Protein AF-A0A6A6K4D3-F1 (afdb_monomer_lite)

Sequence (82 aa):
MSSFSIEDFAGNGVLKELLQKLLEDGWDDVPTLKIMSAEDMDAINMTQRQKDALEIRSYLHDRALMQYGDKLEALGNVCPSF

Structure (mmCIF, N/CA/C/O backbone):
data_AF-A0A6A6K4D3-F1
#
_entry.id   AF-A0A6A6K4D3-F1
#
loop_
_atom_site.group_PDB
_atom_site.id
_atom_site.type_symbol
_atom_site.label_atom_id
_atom_site.label_alt_id
_atom_site.label_comp_id
_atom_site.label_asym_id
_atom_site.label_entity_id
_atom_site.label_seq_id
_atom_site.pdbx_PDB_ins_code
_atom_site.Cartn_x
_atom_site.Cartn_y
_atom_site.Cartn_z
_atom_site.occupancy
_atom_site.B_iso_or_equiv
_atom_site.auth_seq_id
_atom_site.auth_comp_id
_atom_site.auth_asym_id
_atom_site.auth_atom_id
_atom_site.pdbx_PDB_model_num
ATOM 1 N N . MET A 1 1 ? 17.578 7.763 -3.565 1.00 48.28 1 MET A N 1
ATOM 2 C CA . MET A 1 1 ? 16.271 7.748 -2.884 1.00 48.28 1 MET A CA 1
ATOM 3 C C . MET A 1 1 ? 15.249 8.092 -3.945 1.00 48.28 1 MET A C 1
ATOM 5 O O . MET A 1 1 ? 15.106 9.265 -4.258 1.00 48.28 1 MET A O 1
ATOM 9 N N . SER A 1 2 ? 14.663 7.095 -4.608 1.00 50.50 2 SER A N 1
ATOM 10 C CA . SER A 1 2 ? 13.532 7.378 -5.493 1.00 50.50 2 SER A CA 1
ATOM 11 C C . SER A 1 2 ? 12.345 7.668 -4.591 1.00 50.50 2 SER A C 1
ATOM 13 O O . SER A 1 2 ? 11.881 6.777 -3.887 1.00 50.50 2 SER A O 1
ATOM 15 N N . SER A 1 3 ? 11.924 8.925 -4.538 1.00 59.41 3 SER A N 1
ATOM 16 C CA . SER A 1 3 ? 10.628 9.302 -3.987 1.00 59.41 3 SER A CA 1
ATOM 17 C C . SER A 1 3 ? 9.571 8.792 -4.963 1.00 59.41 3 SER A C 1
ATOM 19 O O . SER A 1 3 ? 9.298 9.445 -5.968 1.00 59.41 3 SER A O 1
ATOM 21 N N . PHE A 1 4 ? 9.069 7.581 -4.729 1.00 68.25 4 PHE A N 1
ATOM 22 C CA . PHE A 1 4 ? 7.919 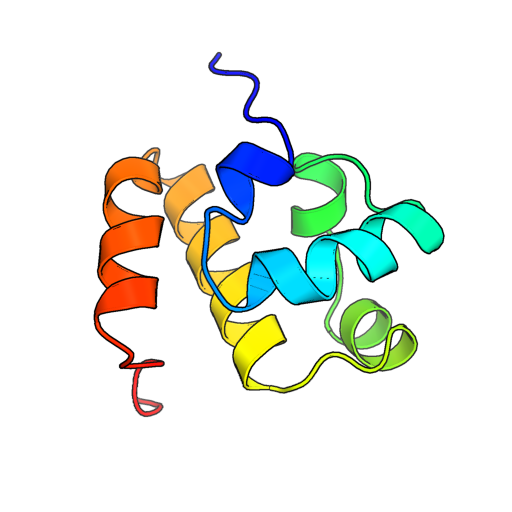7.057 -5.455 1.00 68.25 4 PHE A CA 1
ATOM 23 C C . PHE A 1 4 ? 6.669 7.780 -4.951 1.00 68.25 4 PHE A C 1
ATOM 25 O O . PHE A 1 4 ? 6.403 7.786 -3.749 1.00 68.25 4 PHE A O 1
ATOM 32 N N . SER A 1 5 ? 5.919 8.400 -5.860 1.00 82.06 5 SER A N 1
ATOM 33 C CA . SER A 1 5 ? 4.568 8.875 -5.558 1.00 82.06 5 SER A CA 1
ATOM 34 C C . SER A 1 5 ? 3.636 7.679 -5.378 1.00 82.06 5 SER A C 1
ATOM 36 O O . SER A 1 5 ? 3.873 6.618 -5.957 1.00 82.06 5 SER A O 1
ATOM 38 N N . ILE A 1 6 ? 2.539 7.850 -4.640 1.00 82.56 6 ILE A N 1
ATOM 39 C CA . ILE A 1 6 ? 1.517 6.802 -4.481 1.00 82.56 6 ILE A CA 1
ATOM 40 C C . ILE A 1 6 ? 0.950 6.314 -5.820 1.00 82.56 6 ILE A C 1
ATOM 42 O O . ILE A 1 6 ? 0.627 5.141 -5.952 1.00 82.56 6 ILE A O 1
ATOM 46 N N . GLU A 1 7 ? 0.887 7.190 -6.825 1.00 82.62 7 GLU A N 1
ATOM 47 C CA . GLU A 1 7 ? 0.440 6.869 -8.185 1.00 82.62 7 GLU A CA 1
ATOM 48 C C . GLU A 1 7 ? 1.398 5.902 -8.880 1.00 82.62 7 GLU A C 1
ATOM 50 O O . GLU A 1 7 ? 0.969 4.927 -9.493 1.00 82.62 7 GLU A O 1
ATOM 55 N N . ASP A 1 8 ? 2.701 6.133 -8.730 1.00 82.75 8 ASP A N 1
ATOM 56 C CA . ASP A 1 8 ? 3.741 5.262 -9.277 1.00 82.75 8 ASP A CA 1
ATOM 57 C C . ASP A 1 8 ? 3.823 3.946 -8.482 1.00 82.75 8 ASP A C 1
ATOM 59 O O . ASP A 1 8 ? 4.032 2.865 -9.033 1.00 82.75 8 ASP A O 1
ATOM 63 N N . PHE A 1 9 ? 3.560 4.016 -7.174 1.00 83.88 9 PHE A N 1
ATOM 64 C CA . PHE A 1 9 ? 3.497 2.850 -6.301 1.00 83.88 9 PHE A CA 1
ATOM 65 C C . PHE A 1 9 ? 2.322 1.923 -6.635 1.00 83.88 9 PHE A C 1
ATOM 67 O O . PHE A 1 9 ? 2.519 0.718 -6.790 1.00 83.88 9 PHE A O 1
ATOM 74 N N . ALA A 1 10 ? 1.120 2.481 -6.778 1.00 81.62 10 ALA A N 1
ATOM 75 C CA . ALA A 1 10 ? -0.093 1.754 -7.135 1.00 81.62 10 ALA A CA 1
ATOM 76 C C . ALA A 1 10 ? -0.091 1.268 -8.593 1.00 81.62 10 ALA A C 1
ATOM 78 O O . ALA A 1 10 ? -0.731 0.266 -8.910 1.00 81.62 10 ALA A O 1
ATOM 79 N N . GLY A 1 11 ? 0.618 1.968 -9.481 1.00 81.56 11 GLY A N 1
ATOM 80 C CA . GLY A 1 11 ? 0.679 1.645 -10.901 1.00 81.56 11 GLY A CA 1
ATOM 81 C C . GLY A 1 11 ? -0.688 1.748 -11.585 1.00 81.56 11 GLY A C 1
ATOM 82 O O . GLY A 1 11 ? -1.518 2.595 -11.260 1.00 81.56 11 GLY A O 1
ATOM 83 N N . ASN A 1 12 ? -0.926 0.883 -12.572 1.00 78.62 12 ASN A N 1
ATOM 84 C CA . ASN A 1 12 ? -2.165 0.866 -13.365 1.00 78.62 12 ASN A CA 1
ATOM 85 C C . ASN A 1 12 ? -3.126 -0.290 -13.016 1.00 78.62 12 ASN A C 1
ATOM 87 O O . ASN A 1 12 ? -4.044 -0.555 -13.791 1.00 78.62 12 ASN A O 1
ATOM 91 N N . GLY A 1 13 ? -2.923 -0.985 -11.893 1.00 76.56 13 GLY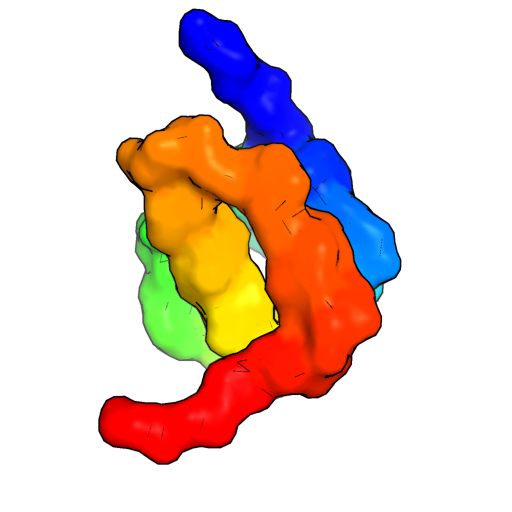 A N 1
ATOM 92 C CA . GLY A 1 13 ? -3.743 -2.128 -11.481 1.00 76.56 13 GLY A CA 1
ATOM 93 C C . GLY A 1 13 ? -4.880 -1.791 -10.510 1.00 76.56 13 GLY A C 1
ATOM 94 O O . GLY A 1 13 ? -5.363 -0.664 -10.434 1.00 76.56 13 GLY A O 1
ATOM 95 N N . VAL A 1 14 ? -5.299 -2.792 -9.729 1.00 80.50 14 VAL A N 1
ATOM 96 C CA . VAL A 1 14 ? -6.424 -2.707 -8.770 1.00 80.50 14 VAL A CA 1
ATOM 97 C C . VAL A 1 14 ? -6.211 -1.683 -7.652 1.00 80.50 14 VAL A C 1
ATOM 99 O O . VAL A 1 14 ? -7.176 -1.189 -7.068 1.00 80.50 14 VAL A O 1
ATOM 102 N N . LEU A 1 15 ? -4.954 -1.343 -7.359 1.00 80.44 15 LEU A N 1
ATOM 103 C CA . LEU A 1 15 ? -4.612 -0.295 -6.404 1.00 80.44 15 LEU A CA 1
ATOM 104 C C . LEU A 1 15 ? -4.928 1.096 -6.940 1.00 80.44 15 LEU A C 1
ATOM 106 O O . LEU A 1 15 ? -5.260 1.962 -6.145 1.00 80.44 15 LEU A O 1
ATOM 110 N N . LYS A 1 16 ? -4.896 1.311 -8.262 1.00 83.94 16 LYS A N 1
ATOM 111 C CA . LYS A 1 16 ? -5.228 2.606 -8.870 1.00 83.94 16 LYS A CA 1
ATOM 112 C C . LYS A 1 16 ? -6.679 3.005 -8.616 1.00 83.94 16 LYS A C 1
ATOM 114 O O . LYS A 1 16 ? -6.961 4.169 -8.361 1.00 83.94 16 LYS A O 1
ATOM 119 N N . GLU A 1 17 ? -7.589 2.035 -8.660 1.00 83.38 17 GLU A N 1
ATOM 120 C CA . GLU A 1 17 ? -9.005 2.256 -8.343 1.00 83.38 17 GLU A CA 1
ATOM 121 C C . GLU A 1 17 ? -9.210 2.566 -6.855 1.00 83.38 17 GLU A C 1
ATOM 123 O O . GLU A 1 17 ? -10.070 3.366 -6.497 1.00 83.38 17 GLU A O 1
ATOM 128 N N . LEU A 1 18 ? -8.394 1.964 -5.985 1.00 84.50 18 LEU A N 1
ATOM 129 C CA . LEU A 1 18 ? -8.417 2.229 -4.548 1.00 84.50 18 LEU A CA 1
ATOM 130 C C . LEU A 1 18 ? -7.729 3.553 -4.177 1.00 84.50 18 LEU A C 1
ATOM 132 O O . LEU A 1 18 ? -8.064 4.161 -3.165 1.00 84.50 18 LEU A O 1
ATOM 136 N N . LEU A 1 19 ? -6.787 4.012 -4.997 1.00 84.94 19 LEU A N 1
ATOM 137 C CA . LEU A 1 19 ? -5.929 5.168 -4.747 1.00 84.94 19 LEU A CA 1
ATOM 138 C C . LEU A 1 19 ? -6.731 6.431 -4.439 1.00 84.94 19 LEU A C 1
ATOM 140 O O . LEU A 1 19 ? -6.389 7.173 -3.527 1.00 84.94 19 LEU A O 1
ATOM 144 N N . GLN A 1 20 ? -7.843 6.634 -5.146 1.00 85.50 20 GLN A N 1
ATOM 145 C CA . GLN A 1 20 ? -8.729 7.765 -4.888 1.00 85.50 20 GLN A CA 1
ATOM 146 C C . GLN A 1 20 ? -9.302 7.727 -3.463 1.00 85.50 20 GLN A C 1
ATOM 148 O O . GLN A 1 20 ? -9.311 8.748 -2.787 1.00 85.50 20 GLN A O 1
ATOM 153 N N . LYS A 1 21 ? -9.707 6.548 -2.983 1.00 86.38 21 LYS A N 1
ATOM 154 C CA . LYS A 1 21 ? -10.236 6.371 -1.627 1.00 86.38 21 LYS A CA 1
ATOM 155 C C . LYS A 1 21 ? -9.151 6.553 -0.566 1.00 86.38 21 LYS A C 1
ATOM 157 O O . LYS A 1 21 ? -9.376 7.208 0.441 1.00 86.38 21 LYS A O 1
ATOM 162 N N . LEU A 1 22 ? -7.961 6.013 -0.829 1.00 84.62 22 LEU A N 1
ATOM 163 C CA . LEU A 1 22 ? -6.789 6.195 0.026 1.00 84.62 22 LEU A CA 1
ATOM 164 C C . LEU A 1 22 ? -6.446 7.681 0.183 1.00 84.62 22 LEU A C 1
ATOM 166 O O . LEU A 1 22 ? -6.256 8.139 1.301 1.00 84.62 22 LEU A O 1
ATOM 170 N N . LEU A 1 23 ? -6.462 8.444 -0.912 1.00 85.69 23 LEU A N 1
ATOM 171 C CA . LEU A 1 23 ? -6.274 9.895 -0.892 1.00 85.69 23 LEU A CA 1
ATOM 172 C C . LEU A 1 23 ? -7.353 10.633 -0.087 1.00 85.69 23 LEU A C 1
ATOM 174 O O . LEU A 1 23 ? -7.025 11.566 0.640 1.00 85.69 23 LEU A O 1
ATOM 178 N N . GLU A 1 24 ? -8.622 10.231 -0.205 1.00 87.31 24 GLU A N 1
ATOM 179 C CA . GLU A 1 24 ? -9.724 10.827 0.567 1.00 87.31 24 GLU A CA 1
ATOM 180 C C . GLU A 1 24 ? -9.580 10.586 2.078 1.00 87.31 24 GLU A C 1
ATOM 182 O O . GLU A 1 24 ? -9.870 11.485 2.867 1.00 87.31 24 GLU A O 1
ATOM 187 N N . ASP A 1 25 ? -9.086 9.410 2.475 1.00 84.06 25 ASP A N 1
ATOM 188 C CA . ASP A 1 25 ? -8.818 9.046 3.872 1.00 84.06 25 ASP A CA 1
ATOM 189 C C . ASP A 1 25 ? -7.456 9.563 4.396 1.00 84.06 25 ASP A C 1
ATOM 191 O O . ASP A 1 25 ? -7.138 9.379 5.571 1.00 84.06 25 ASP A O 1
ATOM 195 N N . GLY A 1 26 ? -6.656 10.243 3.562 1.00 83.81 26 GLY A N 1
ATOM 196 C CA . GLY A 1 26 ? -5.365 10.830 3.954 1.00 83.81 26 GLY A CA 1
ATOM 197 C C . GLY A 1 26 ? -4.166 9.875 3.893 1.00 83.81 26 GLY A C 1
ATOM 198 O O . GLY A 1 26 ? -3.149 10.121 4.533 1.00 83.81 26 GLY A O 1
ATOM 199 N N . TRP A 1 27 ? -4.269 8.784 3.135 1.00 87.06 27 TRP A N 1
ATOM 200 C CA . TRP A 1 27 ? -3.169 7.868 2.821 1.00 87.06 27 TRP A CA 1
ATOM 201 C C . TRP A 1 27 ? -2.462 8.307 1.529 1.00 87.06 27 TRP A C 1
ATOM 203 O O . TRP A 1 27 ? -2.491 7.606 0.513 1.00 87.06 27 TRP A O 1
ATOM 213 N N . ASP A 1 28 ? -1.866 9.502 1.543 1.00 85.06 28 ASP A N 1
ATOM 214 C CA . ASP A 1 28 ? -1.285 10.142 0.356 1.00 85.06 28 ASP A CA 1
ATOM 215 C C . ASP A 1 28 ? 0.210 9.864 0.124 1.00 85.06 28 ASP A C 1
ATOM 217 O O . ASP A 1 28 ? 0.773 10.279 -0.894 1.00 85.06 28 ASP A O 1
ATOM 221 N N . ASP A 1 29 ? 0.851 9.095 1.008 1.00 86.19 29 ASP A N 1
ATOM 222 C CA . ASP A 1 29 ? 2.266 8.753 0.904 1.00 86.19 29 ASP A CA 1
ATOM 223 C C . ASP A 1 29 ? 2.565 7.254 1.106 1.00 86.19 29 ASP A C 1
ATOM 225 O O . ASP A 1 29 ? 1.910 6.529 1.858 1.00 86.19 29 ASP A O 1
ATOM 229 N N . VAL A 1 30 ? 3.595 6.769 0.398 1.00 83.12 30 VAL A N 1
ATOM 230 C CA . VAL A 1 30 ? 4.022 5.357 0.423 1.00 83.12 30 VAL A CA 1
ATOM 231 C C . VAL A 1 30 ? 4.424 4.885 1.832 1.00 83.12 30 VAL A C 1
ATOM 233 O O . VAL A 1 30 ? 4.018 3.787 2.213 1.00 83.12 30 VAL A O 1
ATOM 236 N N . PRO A 1 31 ? 5.198 5.646 2.634 1.00 83.75 31 PRO A N 1
ATOM 237 C CA . PRO A 1 31 ? 5.478 5.281 4.023 1.00 83.75 31 PRO A CA 1
ATOM 238 C C . PRO A 1 31 ? 4.216 5.052 4.865 1.00 83.75 31 PRO A C 1
ATOM 240 O O . PRO A 1 31 ? 4.168 4.063 5.596 1.00 83.75 31 PRO A O 1
ATOM 243 N N . THR A 1 32 ? 3.203 5.910 4.731 1.00 85.12 32 THR A N 1
ATOM 244 C CA . THR A 1 32 ? 1.929 5.795 5.454 1.00 85.12 32 THR A CA 1
ATOM 245 C C . THR A 1 32 ? 1.143 4.560 5.011 1.00 85.12 32 THR A C 1
ATOM 247 O O . THR A 1 32 ? 0.702 3.777 5.848 1.00 85.12 32 THR A O 1
ATOM 250 N N . LEU A 1 33 ? 1.088 4.265 3.709 1.00 83.19 33 LEU A N 1
ATOM 251 C CA . LEU A 1 33 ? 0.484 3.021 3.203 1.00 83.19 33 LEU A CA 1
ATOM 252 C C . LEU A 1 33 ? 1.173 1.753 3.723 1.00 83.19 33 LEU A C 1
ATOM 254 O O . LEU A 1 33 ? 0.526 0.729 3.923 1.00 83.19 33 LEU A O 1
ATOM 258 N N . LYS A 1 34 ? 2.486 1.805 3.956 1.0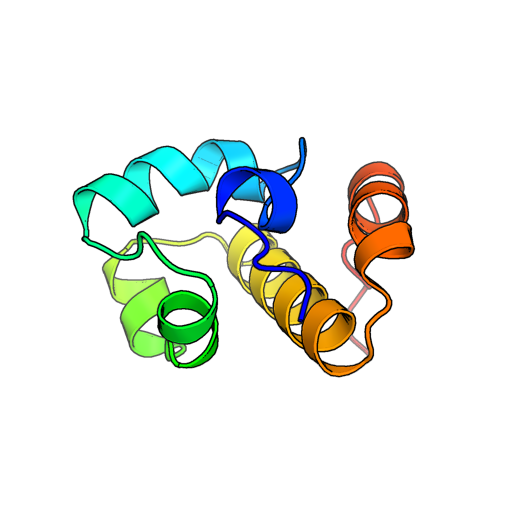0 81.75 34 LYS A N 1
ATOM 259 C CA . LYS A 1 34 ? 3.254 0.660 4.464 1.00 81.75 34 LYS A CA 1
ATOM 260 C C . LYS A 1 34 ? 3.021 0.363 5.942 1.00 81.75 34 LYS A C 1
ATOM 262 O O . LYS A 1 34 ? 3.239 -0.771 6.361 1.00 81.75 34 LYS A O 1
ATOM 267 N N . ILE A 1 35 ? 2.653 1.369 6.732 1.00 82.94 35 ILE A N 1
ATOM 268 C CA . ILE A 1 35 ? 2.308 1.189 8.151 1.00 82.94 35 ILE A CA 1
ATOM 269 C C . ILE A 1 35 ? 0.820 0.886 8.349 1.00 82.94 35 ILE A C 1
ATOM 271 O O . ILE A 1 35 ? 0.403 0.649 9.480 1.00 82.94 35 ILE A O 1
ATOM 275 N N . MET A 1 36 ? 0.044 0.885 7.261 1.00 81.56 36 MET A N 1
ATOM 276 C CA . MET A 1 36 ? -1.377 0.574 7.265 1.00 81.56 36 MET A CA 1
ATOM 277 C C . MET A 1 36 ? -1.601 -0.847 7.781 1.00 81.56 36 MET A C 1
ATOM 279 O O . MET A 1 36 ? -1.089 -1.825 7.231 1.00 81.56 36 MET A O 1
ATOM 283 N N . SER A 1 37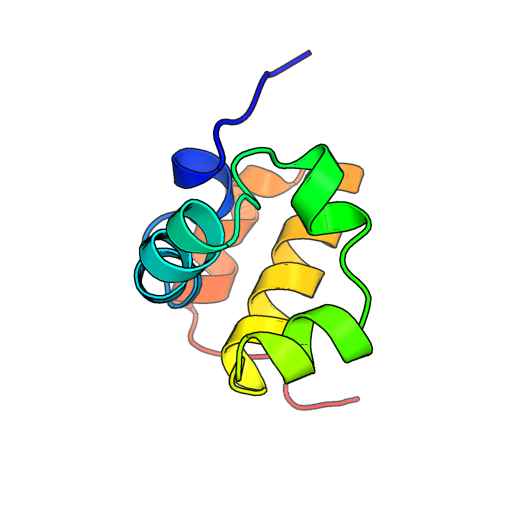 ? -2.362 -0.959 8.862 1.00 84.50 37 SER A N 1
ATOM 284 C CA . SER A 1 37 ? -2.685 -2.242 9.472 1.00 84.50 37 SER A CA 1
ATOM 285 C C . SER A 1 37 ? -3.848 -2.922 8.749 1.00 84.50 37 SER A C 1
ATOM 287 O O . SER A 1 37 ? -4.607 -2.301 8.005 1.00 84.50 37 SER A O 1
ATOM 289 N N . ALA A 1 38 ? -4.038 -4.219 9.001 1.00 81.88 38 ALA A N 1
ATOM 290 C CA . ALA A 1 38 ? -5.199 -4.940 8.483 1.00 81.88 38 ALA A CA 1
ATOM 291 C C . ALA A 1 38 ? -6.534 -4.325 8.951 1.00 81.88 38 ALA A C 1
ATOM 293 O O . ALA A 1 38 ? -7.523 -4.422 8.224 1.00 81.88 38 ALA A O 1
ATOM 294 N N . GLU A 1 39 ? -6.549 -3.687 10.128 1.00 86.06 39 GLU A N 1
ATOM 295 C CA . GLU A 1 39 ? -7.703 -2.972 10.686 1.00 86.06 39 GLU A CA 1
ATOM 296 C C . GLU A 1 39 ? -7.994 -1.693 9.893 1.00 86.06 39 GLU A C 1
ATOM 298 O O . GLU A 1 39 ? -9.143 -1.455 9.525 1.00 86.06 39 GLU A O 1
ATOM 303 N N . ASP A 1 40 ? -6.959 -0.927 9.535 1.00 87.44 40 ASP A N 1
ATOM 304 C CA . ASP A 1 40 ? -7.094 0.267 8.690 1.00 87.44 40 ASP A CA 1
ATOM 305 C C . ASP A 1 40 ? -7.618 -0.100 7.295 1.00 87.44 40 ASP A C 1
ATOM 307 O O . ASP A 1 40 ? -8.522 0.547 6.764 1.00 87.44 40 ASP A O 1
ATOM 311 N N . MET A 1 41 ? -7.102 -1.191 6.715 1.00 86.38 41 MET A N 1
ATOM 312 C CA . MET A 1 41 ? -7.574 -1.710 5.425 1.00 86.38 41 MET A CA 1
ATOM 313 C C . MET A 1 41 ? -9.042 -2.152 5.483 1.00 86.38 41 MET A C 1
ATOM 315 O O . MET A 1 41 ? -9.766 -2.049 4.491 1.00 86.38 41 MET A O 1
ATOM 319 N N . ASP A 1 42 ? -9.491 -2.667 6.627 1.00 86.62 42 ASP A N 1
ATOM 320 C CA . ASP A 1 42 ? -10.890 -3.037 6.836 1.00 86.62 42 ASP A CA 1
ATOM 321 C C . ASP A 1 42 ? -11.786 -1.806 7.024 1.00 86.62 42 ASP A C 1
ATOM 323 O O . ASP A 1 42 ? -12.865 -1.735 6.434 1.00 86.62 42 ASP A O 1
ATOM 327 N N . ALA A 1 43 ? -11.301 -0.790 7.745 1.00 87.25 43 ALA A N 1
ATOM 328 C CA . ALA A 1 43 ? -12.001 0.477 7.951 1.00 87.25 43 ALA A CA 1
ATOM 329 C C . ALA A 1 43 ? -12.325 1.173 6.618 1.00 87.25 43 ALA A C 1
ATOM 331 O O . ALA A 1 43 ? -13.451 1.634 6.402 1.00 87.25 43 ALA A O 1
ATOM 332 N N . ILE A 1 44 ? -11.388 1.146 5.666 1.00 85.81 44 ILE A N 1
ATOM 333 C CA . ILE A 1 44 ? -11.607 1.678 4.315 1.00 85.81 44 ILE A CA 1
ATOM 334 C C . ILE A 1 44 ? -12.271 0.672 3.361 1.00 85.81 44 ILE A C 1
ATOM 336 O O . ILE A 1 44 ? -12.328 0.904 2.153 1.00 85.81 44 ILE A O 1
ATOM 340 N N . ASN A 1 45 ? -12.836 -0.427 3.868 1.00 85.50 45 ASN A N 1
ATOM 341 C CA . ASN A 1 45 ? -13.531 -1.459 3.091 1.00 85.50 45 ASN A CA 1
ATOM 342 C C . ASN A 1 45 ? -12.714 -1.973 1.885 1.00 85.50 45 ASN A C 1
ATOM 344 O O . ASN A 1 45 ? -13.254 -2.121 0.783 1.00 85.50 45 ASN A O 1
ATOM 348 N N . MET A 1 46 ? -11.410 -2.220 2.059 1.00 84.69 46 MET A N 1
ATOM 349 C CA . MET A 1 46 ? -10.603 -2.841 1.006 1.00 84.69 46 MET A CA 1
ATOM 350 C C . MET A 1 46 ? -11.048 -4.277 0.760 1.00 84.69 46 MET A C 1
ATOM 352 O O . MET A 1 46 ? -11.228 -5.078 1.679 1.00 84.69 46 MET A O 1
ATOM 356 N N . THR A 1 47 ? -11.138 -4.634 -0.515 1.00 86.69 47 THR A N 1
ATOM 357 C CA . THR A 1 47 ? -11.310 -6.029 -0.922 1.00 86.69 47 THR A CA 1
ATOM 358 C C . THR A 1 47 ? -10.023 -6.818 -0.686 1.00 86.69 47 THR A C 1
ATOM 360 O O . THR A 1 47 ? -8.927 -6.261 -0.753 1.00 86.69 47 THR A O 1
ATOM 363 N N . GLN A 1 48 ? -10.132 -8.135 -0.489 1.00 83.75 48 GLN A N 1
ATOM 364 C CA . GLN A 1 48 ? -8.964 -8.999 -0.272 1.00 83.75 48 GLN A CA 1
ATOM 365 C C . GLN A 1 48 ? -7.895 -8.824 -1.362 1.00 83.75 48 GLN A C 1
ATOM 367 O O . GLN A 1 48 ? -6.723 -8.663 -1.057 1.00 83.75 48 GLN A O 1
ATOM 372 N N . ARG A 1 49 ? -8.309 -8.719 -2.633 1.00 82.56 49 ARG A N 1
ATOM 373 C CA . ARG A 1 49 ? -7.389 -8.505 -3.762 1.00 82.56 49 ARG A CA 1
ATOM 374 C C . ARG A 1 49 ? -6.600 -7.201 -3.663 1.00 82.56 49 ARG A C 1
ATOM 376 O O . ARG A 1 49 ? -5.459 -7.149 -4.103 1.00 82.56 49 ARG A O 1
ATOM 383 N N . GLN A 1 50 ? -7.215 -6.145 -3.136 1.00 85.00 50 GLN A N 1
ATOM 384 C CA . GLN A 1 50 ? -6.543 -4.864 -2.941 1.00 85.00 50 GLN A CA 1
ATOM 385 C C . GLN A 1 50 ? -5.572 -4.925 -1.760 1.00 85.00 50 GLN A C 1
ATOM 387 O O . GLN A 1 50 ? -4.483 -4.367 -1.867 1.00 85.00 50 GLN A O 1
ATOM 392 N N . LYS A 1 51 ? -5.942 -5.621 -0.672 1.00 86.12 51 LYS A N 1
ATOM 393 C CA . LYS A 1 51 ? -5.047 -5.875 0.469 1.00 86.12 51 LYS A CA 1
ATOM 394 C C . LYS A 1 51 ? -3.801 -6.639 0.003 1.00 86.12 51 LYS A C 1
ATOM 396 O O . LYS A 1 51 ? -2.686 -6.171 0.212 1.00 86.12 51 LYS A O 1
ATOM 401 N N . ASP A 1 52 ? -3.999 -7.722 -0.750 1.00 84.81 52 ASP A N 1
ATOM 402 C CA . ASP A 1 52 ? -2.911 -8.536 -1.304 1.00 84.81 52 ASP A CA 1
ATOM 403 C C . ASP A 1 52 ? -2.017 -7.718 -2.260 1.00 84.81 52 ASP A C 1
ATOM 405 O O . ASP A 1 52 ? -0.790 -7.797 -2.206 1.00 84.81 52 ASP A O 1
ATOM 409 N N . ALA A 1 53 ? -2.610 -6.887 -3.128 1.00 84.12 53 ALA A N 1
ATOM 410 C CA . ALA A 1 53 ? -1.851 -6.019 -4.027 1.00 84.12 53 ALA A CA 1
ATOM 411 C C . ALA A 1 53 ? -1.006 -4.989 -3.257 1.00 84.12 53 ALA A C 1
ATOM 413 O O . ALA A 1 53 ? 0.163 -4.783 -3.592 1.00 84.12 53 ALA A O 1
ATOM 414 N N . LEU A 1 54 ? -1.567 -4.370 -2.210 1.00 85.38 54 LEU A N 1
ATOM 415 C CA . LEU A 1 54 ? -0.864 -3.398 -1.369 1.00 85.38 54 LEU A CA 1
ATOM 416 C C . LEU A 1 54 ? 0.325 -4.038 -0.643 1.00 85.38 54 LEU A C 1
ATOM 418 O O . LEU A 1 54 ? 1.407 -3.449 -0.572 1.00 85.38 54 LEU A O 1
ATOM 422 N N . GLU A 1 55 ? 0.141 -5.259 -0.146 1.00 84.62 55 GLU A N 1
ATOM 423 C CA . GLU A 1 55 ? 1.184 -6.034 0.523 1.00 84.62 55 GLU A CA 1
ATOM 424 C C . GLU A 1 55 ? 2.314 -6.404 -0.449 1.00 84.62 55 GLU A C 1
ATOM 426 O O . GLU A 1 55 ? 3.491 -6.167 -0.160 1.00 84.62 55 GLU A O 1
ATOM 431 N N . ILE A 1 56 ? 1.971 -6.885 -1.650 1.00 84.56 56 ILE A N 1
ATOM 432 C CA . ILE A 1 56 ? 2.945 -7.192 -2.706 1.00 84.56 56 ILE A CA 1
ATOM 433 C C . ILE A 1 56 ? 3.726 -5.933 -3.102 1.00 84.56 56 ILE A C 1
ATOM 435 O O . ILE A 1 56 ? 4.955 -5.981 -3.190 1.00 84.56 56 ILE A O 1
ATOM 439 N N . ARG A 1 57 ? 3.053 -4.794 -3.315 1.00 83.31 57 ARG A N 1
ATOM 440 C CA . ARG A 1 57 ? 3.721 -3.525 -3.651 1.00 83.31 57 ARG A CA 1
ATOM 441 C C . ARG A 1 57 ? 4.641 -3.056 -2.528 1.00 83.31 57 ARG A C 1
ATOM 443 O O . ARG A 1 57 ? 5.783 -2.689 -2.803 1.00 83.31 57 ARG A O 1
ATOM 450 N N . SER A 1 58 ? 4.200 -3.140 -1.275 1.00 83.38 58 SER A N 1
ATOM 451 C CA . SER A 1 58 ? 5.014 -2.789 -0.103 1.00 83.38 58 SER A CA 1
ATOM 452 C C . SER A 1 58 ? 6.272 -3.654 -0.014 1.00 83.38 58 SER A C 1
ATOM 454 O O . SER A 1 58 ? 7.379 -3.142 0.169 1.00 83.38 58 SER A O 1
ATOM 456 N N . TYR A 1 59 ? 6.124 -4.959 -0.242 1.00 84.06 59 TYR A N 1
ATOM 457 C CA . TYR A 1 59 ? 7.225 -5.917 -0.255 1.00 84.06 59 TYR A CA 1
ATOM 458 C C . TYR A 1 59 ? 8.218 -5.679 -1.403 1.00 84.06 59 TYR A C 1
ATOM 460 O O . TYR A 1 59 ? 9.436 -5.743 -1.212 1.00 84.06 59 TYR A O 1
ATOM 468 N N . LEU A 1 60 ? 7.721 -5.383 -2.607 1.00 83.81 60 LEU A N 1
ATOM 469 C CA . LEU A 1 60 ? 8.563 -5.050 -3.756 1.00 83.81 60 LEU A CA 1
ATOM 470 C C . LEU A 1 60 ? 9.299 -3.730 -3.541 1.00 83.81 60 LEU A C 1
ATOM 472 O O . LEU A 1 60 ? 10.479 -3.641 -3.878 1.00 83.81 60 LEU A O 1
ATOM 476 N N . HIS A 1 61 ? 8.637 -2.731 -2.961 1.00 84.25 61 HIS A N 1
ATOM 477 C CA . HIS A 1 61 ? 9.247 -1.449 -2.634 1.00 84.25 61 HIS A CA 1
ATOM 478 C C . HIS A 1 61 ? 10.405 -1.616 -1.643 1.00 84.25 61 HIS A C 1
ATOM 480 O O . HIS A 1 61 ? 11.495 -1.102 -1.893 1.00 84.25 61 HIS A O 1
ATOM 486 N N . ASP A 1 62 ? 10.230 -2.423 -0.593 1.00 82.50 62 ASP A N 1
ATOM 487 C CA . ASP A 1 62 ? 11.294 -2.708 0.384 1.00 82.50 62 ASP A CA 1
ATOM 488 C C . ASP A 1 62 ? 12.495 -3.443 -0.197 1.00 82.50 62 ASP A C 1
ATOM 490 O O . ASP A 1 62 ? 13.620 -3.296 0.282 1.00 82.50 62 ASP A O 1
ATOM 494 N N . ARG A 1 63 ? 12.282 -4.197 -1.275 1.00 83.44 63 ARG A N 1
ATOM 495 C CA . ARG A 1 63 ? 13.349 -4.890 -2.000 1.00 83.44 63 ARG A CA 1
ATOM 496 C C . ARG A 1 63 ? 13.870 -4.115 -3.209 1.00 83.44 63 ARG A C 1
ATOM 498 O O . ARG A 1 63 ? 14.708 -4.646 -3.933 1.00 83.44 63 ARG A O 1
ATOM 505 N N . ALA A 1 64 ? 13.389 -2.891 -3.442 1.00 79.75 64 ALA A N 1
ATOM 506 C CA . ALA A 1 64 ? 13.669 -2.095 -4.640 1.00 79.75 64 ALA A CA 1
ATOM 507 C C . ALA A 1 64 ? 13.347 -2.835 -5.965 1.00 79.75 64 ALA A C 1
ATOM 509 O O . ALA A 1 64 ? 13.998 -2.640 -6.990 1.00 79.75 64 ALA A O 1
ATOM 510 N N . LEU A 1 65 ? 12.321 -3.691 -5.948 1.00 82.00 65 LEU A N 1
ATOM 511 C CA . LEU A 1 65 ? 11.843 -4.524 -7.058 1.00 82.00 65 LEU A CA 1
ATOM 512 C C . LEU A 1 65 ? 10.556 -3.982 -7.706 1.00 82.00 65 LEU A C 1
ATOM 514 O O . LEU A 1 65 ? 9.868 -4.721 -8.407 1.00 82.00 65 LEU A O 1
ATOM 518 N N . MET A 1 66 ? 10.240 -2.695 -7.524 1.00 78.94 66 MET A N 1
ATOM 519 C CA . MET A 1 66 ? 9.022 -2.047 -8.053 1.00 78.94 66 MET A CA 1
ATOM 520 C C . MET A 1 66 ? 8.811 -2.232 -9.563 1.00 78.94 66 MET A C 1
ATOM 522 O O . MET A 1 66 ? 7.678 -2.342 -10.015 1.00 78.94 66 MET A O 1
ATOM 526 N N . GLN A 1 67 ? 9.891 -2.396 -10.330 1.00 77.69 67 GLN A N 1
ATOM 527 C CA . GLN A 1 67 ? 9.870 -2.745 -11.760 1.00 77.69 67 GLN A CA 1
ATOM 528 C C . GLN A 1 67 ? 9.116 -4.050 -12.104 1.00 77.69 67 GLN A C 1
ATOM 530 O O . GLN A 1 67 ? 8.831 -4.315 -13.274 1.00 77.69 67 GLN A O 1
ATOM 535 N N . TYR A 1 68 ? 8.828 -4.894 -11.108 1.00 75.94 68 TYR A N 1
ATOM 536 C CA . TYR A 1 68 ? 8.034 -6.114 -11.255 1.00 75.94 68 TYR A CA 1
ATOM 537 C C . TYR A 1 68 ? 6.584 -5.957 -10.781 1.00 75.94 68 TYR A C 1
ATOM 539 O O . TYR A 1 68 ? 5.785 -6.841 -11.072 1.00 75.94 68 TYR A O 1
ATOM 547 N N . GLY A 1 69 ? 6.230 -4.859 -10.101 1.00 72.44 69 GLY A N 1
ATOM 548 C CA . GLY A 1 69 ? 4.886 -4.639 -9.553 1.00 72.44 69 GLY A CA 1
ATOM 549 C C . GLY A 1 69 ? 3.820 -4.656 -10.642 1.00 72.44 69 GLY A C 1
ATOM 550 O O . GLY A 1 69 ? 2.903 -5.471 -10.594 1.00 72.44 69 GLY A O 1
ATOM 551 N N . ASP A 1 70 ? 4.030 -3.873 -11.701 1.00 69.31 70 ASP A N 1
ATOM 552 C CA . ASP A 1 70 ? 3.115 -3.831 -12.847 1.00 69.31 70 ASP A CA 1
ATOM 553 C C . ASP A 1 70 ? 3.024 -5.180 -13.569 1.00 69.31 70 ASP A C 1
ATOM 555 O O . ASP A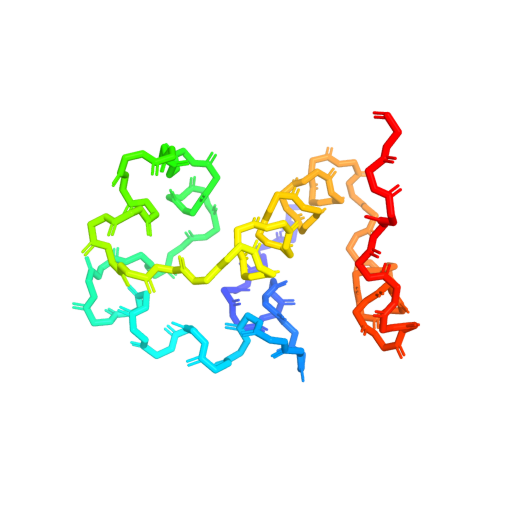 1 70 ? 1.961 -5.560 -14.048 1.00 69.31 70 ASP A O 1
ATOM 559 N N . LYS A 1 71 ? 4.128 -5.937 -13.635 1.00 74.12 71 LYS A N 1
ATOM 560 C CA . LYS A 1 71 ? 4.134 -7.271 -14.255 1.00 74.12 71 LYS A CA 1
ATOM 561 C C . LYS A 1 71 ? 3.331 -8.273 -13.432 1.00 74.12 71 LYS A C 1
ATOM 563 O O . LYS A 1 71 ? 2.633 -9.090 -14.020 1.00 74.12 71 LYS A O 1
ATOM 568 N N . LEU A 1 72 ? 3.436 -8.219 -12.105 1.00 70.38 72 LEU A N 1
ATOM 569 C CA . LEU A 1 72 ? 2.712 -9.103 -11.191 1.00 70.38 72 LEU A CA 1
ATOM 570 C C . LEU A 1 72 ? 1.215 -8.784 -11.162 1.00 70.38 72 LEU A C 1
ATOM 572 O O . LEU A 1 72 ? 0.403 -9.704 -11.196 1.00 70.38 72 LEU A O 1
ATOM 576 N N . GLU A 1 73 ? 0.846 -7.504 -11.204 1.00 67.31 73 GLU A N 1
ATOM 577 C CA . GLU A 1 73 ? -0.555 -7.089 -11.334 1.00 67.31 73 GLU A CA 1
ATOM 578 C C . GLU A 1 73 ? -1.140 -7.439 -12.710 1.00 67.31 73 GLU A C 1
ATOM 580 O O . GLU A 1 73 ? -2.248 -7.969 -12.790 1.00 67.31 73 GLU A O 1
ATOM 585 N N . ALA A 1 74 ? -0.388 -7.217 -13.796 1.00 64.62 74 ALA A N 1
ATOM 586 C CA . ALA A 1 74 ? -0.810 -7.564 -15.156 1.00 64.62 74 ALA A CA 1
ATOM 587 C C . ALA A 1 74 ? -0.911 -9.079 -15.387 1.00 64.62 74 ALA A C 1
ATOM 589 O O . ALA A 1 74 ? -1.688 -9.528 -16.229 1.00 64.62 74 ALA A O 1
ATOM 590 N N . LEU A 1 75 ? -0.148 -9.876 -14.634 1.00 61.00 75 LEU A N 1
ATOM 591 C CA . LEU A 1 75 ? -0.248 -11.332 -14.653 1.00 61.00 75 LEU A CA 1
ATOM 592 C C . LEU A 1 75 ? -1.573 -11.836 -14.066 1.00 61.00 75 LEU A C 1
ATOM 594 O O . LEU A 1 75 ? -1.859 -13.019 -14.232 1.00 61.00 75 LEU A O 1
ATOM 598 N N . GLY A 1 76 ? -2.375 -10.991 -13.398 1.00 56.09 76 GLY A N 1
ATOM 599 C CA . GLY A 1 76 ? -3.705 -11.332 -12.864 1.00 56.09 76 GLY A CA 1
ATOM 600 C C . GLY A 1 76 ? -3.705 -12.417 -11.779 1.00 56.09 76 GLY A C 1
ATOM 601 O O . GLY A 1 76 ? -4.712 -12.633 -11.107 1.00 56.09 76 GLY A O 1
ATOM 602 N N . ASN A 1 77 ? -2.564 -13.069 -11.574 1.00 52.97 77 ASN A N 1
ATOM 603 C CA . ASN A 1 77 ? -2.311 -14.048 -10.546 1.00 52.97 77 ASN A CA 1
ATOM 604 C C . ASN A 1 77 ? -1.927 -13.296 -9.282 1.00 52.97 77 ASN A C 1
ATOM 606 O O . ASN A 1 77 ? -0.768 -13.256 -8.875 1.00 52.97 77 ASN A O 1
ATOM 610 N N . VAL A 1 78 ? -2.956 -12.742 -8.640 1.00 50.66 78 VAL A N 1
ATOM 611 C CA . VAL A 1 78 ? -3.061 -12.826 -7.184 1.00 50.66 78 VAL A CA 1
ATOM 612 C C . VAL A 1 78 ? -2.565 -14.226 -6.829 1.00 50.66 78 VAL A C 1
ATOM 614 O O . VAL A 1 78 ? -3.152 -15.206 -7.297 1.00 50.66 78 VAL A O 1
ATOM 617 N N . CYS A 1 79 ? -1.408 -14.325 -6.171 1.00 42.84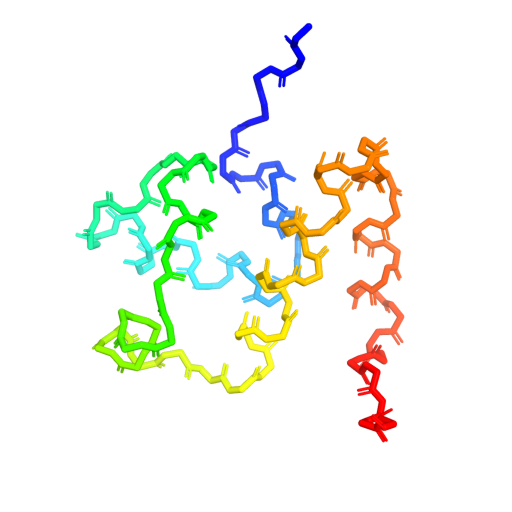 79 CYS A N 1
ATOM 618 C CA . CYS A 1 79 ? -0.840 -15.610 -5.787 1.00 42.84 79 CYS A CA 1
ATOM 619 C C . CYS A 1 79 ? -1.964 -16.460 -5.178 1.00 42.84 79 CYS A C 1
ATOM 621 O O . CYS A 1 79 ? -2.586 -16.005 -4.215 1.00 42.84 79 CYS A O 1
ATOM 623 N N . PRO A 1 80 ? -2.273 -17.657 -5.712 1.00 38.62 80 PRO A N 1
ATOM 624 C CA . PRO A 1 80 ? -3.074 -18.590 -4.951 1.00 38.62 80 PRO A CA 1
ATOM 625 C C . PRO A 1 80 ? -2.277 -18.869 -3.680 1.00 38.62 80 PRO A C 1
ATOM 627 O O . PRO A 1 80 ? -1.095 -19.212 -3.739 1.00 38.62 80 PRO A O 1
ATOM 630 N N . SER A 1 81 ? -2.925 -18.594 -2.559 1.00 39.97 81 SER A N 1
ATOM 631 C CA . SER A 1 81 ? -2.466 -18.803 -1.194 1.00 39.97 81 SER A CA 1
ATOM 632 C C . SER A 1 81 ? -1.616 -20.076 -1.095 1.00 39.97 81 SER A C 1
ATOM 634 O O . SER A 1 81 ? -2.072 -21.141 -1.515 1.00 39.97 81 SER A O 1
ATOM 636 N N . PHE A 1 82 ? -0.399 -19.960 -0.560 1.00 35.91 82 PHE A N 1
ATOM 637 C CA . PHE A 1 82 ? 0.414 -21.097 -0.125 1.00 35.91 82 PHE A CA 1
ATOM 638 C C . PHE A 1 82 ? 0.507 -21.099 1.395 1.00 35.91 82 PHE A C 1
ATOM 640 O O . PHE A 1 82 ? 0.674 -19.995 1.961 1.00 35.91 82 PHE A O 1
#

Secondary structure (DSSP, 8-state):
-----HHHHHTTSHHHHHHHHHHHTT--SHHHHHH--HHHHHHTT--HHHHHHHHHHHHHHHTT-GGGHHHHHHT-------

pLDDT: mean 77.71, std 12.64, range [35.91, 87.44]

Organism: Hevea brasiliensis (NCBI:txid3981)

Radius of gyration: 11.85 Å; chains: 1; bounding box: 30×32×26 Å

Foldseek 3Di:
DPQQWQCLLLDPAPVNVCVVLCVVVPVGGLVSLLVQDPVNCVVSPHDPLNVLLSVVSSVCVVVVNSVCSVVCRVVVCPDPDD